Protein 1C52 (pdb70)

Secondary structure (DSSP, 8-state):
---HHHHTHHHHHHH-TTS--BTTTB---TTHHHHHHTSTTHHHHHHHHHHH-EEEEEEETTEEEEEEE---TTS-HHHHHHHHHHHHHTTSTGGGSTT-----HHHHHHHTTS---HHHHHHHHHTT---

Organism: Thermus thermophilus (NCBI:txid274)

Solvent-accessible surface area: 7236 Å² total; per-residue (Å²): 217,36,82,11,56,153,15,0,61,104,23,12,67,53,24,52,117,75,0,107,10,79,84,67,42,76,25,10,25,13,19,16,1,10,73,7,20,78,72,171,33,0,49,70,8,11,0,10,14,15,4,29,0,22,64,23,108,16,50,1,85,56,98,121,10,117,36,118,49,76,43,34,36,134,16,129,29,100,33,0,7,18,3,1,33,33,10,0,71,47,56,34,0,19,195,129,17,203,62,42,135,73,7,64,31,144,45,0,141,156,18,77,81,104,168,36,65,28,98,80,0,20,44,53,22,145,148,20,51,33,158

Radius of gyration: 13.34 Å; Cα contacts (8 Å, |Δi|>4): 214; chains: 1; bounding box: 35×29×31 Å

Sequence (131 aa):
QADGAKIYAQCAGCHQQNGQGIPGAFPPLAGHVAEILAKEGGREYLILVLLYGLQGQIEVKGMKYNGVMSSFAQLKDEEIAAVLNHIATAWGDAKKVKGFKPFTAEEVKKLRAKKLTPQQVLAERKKLGLK

Nearest PDB structures (foldseek):
  1qyz-assembly1_A  TM=9.914E-01  e=1.082E-21  Thermus thermophilus
  1foc-assembly1_A  TM=9.723E-01  e=9.301E-19  Thermus thermophilus HB8
  1foc-assembly1_B  TM=9.671E-01  e=4.741E-18  Thermus thermophilus HB8
  5obo-assembly1_A  TM=9.020E-01  e=4.878E-09  Ralstonia sp. 5_2_56FAA
  6qpv-assembly1_A  TM=9.179E-01  e=1.360E-08  Ralstonia pickettii

Structure (mmCIF, N/CA/C/O backbone):
data_1C52
#
_entry.id   1C52
#
_cell.length_a   47.100
_cell.length_b   47.100
_cell.length_c   68.820
_cell.angle_alpha   90.00
_cell.angle_beta   90.00
_cell.angle_gamma   90.00
#
_symmetry.space_group_name_H-M   'P 41'
#
loop_
_entity.id
_entity.type
_entity.pdbx_description
1 polymer CYTOCHROME-C552
2 non-polymer 'PROTOPORPHYRIN IX CONTAINING FE'
3 water water
#
loop_
_atom_site.group_PDB
_atom_site.id
_atom_site.type_symbol
_atom_site.label_atom_id
_atom_site.label_alt_id
_atom_site.label_comp_id
_atom_site.label_asym_id
_atom_site.label_entity_id
_atom_site.label_seq_id
_atom_site.pdbx_PDB_ins_code
_atom_site.Cartn_x
_atom_site.Cartn_y
_atom_site.Cartn_z
_atom_site.occupancy
_atom_site.B_iso_or_equiv
_atom_site.auth_seq_id
_atom_site.auth_comp_id
_atom_site.auth_asym_id
_atom_site.auth_atom_id
_atom_site.pdbx_PDB_model_num
ATOM 1 N N . GLN A 1 1 ? 39.059 29.151 30.410 0.00 0.00 1 GLN A N 1
ATOM 2 C CA . GLN A 1 1 ? 37.904 28.269 30.491 0.00 0.00 1 GLN A CA 1
ATOM 3 C C . GLN A 1 1 ? 36.674 29.054 30.021 0.00 0.00 1 GLN A C 1
ATOM 4 O O . GLN A 1 1 ? 36.718 29.675 28.961 0.00 0.00 1 GLN A O 1
ATOM 13 N N . ALA A 1 2 ? 35.591 29.023 30.796 0.00 0.00 2 ALA A N 1
ATOM 14 C CA . ALA A 1 2 ? 34.361 29.736 30.464 0.00 0.00 2 ALA A CA 1
ATOM 15 C C . ALA A 1 2 ? 33.685 29.303 29.161 0.00 0.00 2 ALA A C 1
ATOM 16 O O . ALA A 1 2 ? 34.078 29.700 28.066 0.00 0.00 2 ALA A O 1
ATOM 19 N N . ASP A 1 3 ? 32.663 28.470 29.303 1.00 19.64 3 ASP A N 1
ATOM 20 C CA . ASP A 1 3 ? 31.862 27.978 28.188 1.00 15.40 3 ASP A CA 1
ATOM 21 C C . ASP A 1 3 ? 30.451 28.517 28.501 1.00 16.55 3 ASP A C 1
ATOM 22 O O . ASP A 1 3 ? 29.755 28.025 29.407 1.00 14.95 3 ASP A O 1
ATOM 28 N N . GLY A 1 4 ? 30.045 29.541 27.760 1.00 12.63 4 GLY A N 1
ATOM 29 C CA . GLY A 1 4 ? 28.749 30.136 27.986 1.00 10.39 4 GLY A CA 1
ATOM 30 C C . GLY A 1 4 ? 27.592 29.159 27.869 1.00 12.78 4 GLY A C 1
ATOM 31 O O . GLY A 1 4 ? 26.585 29.278 28.574 1.00 10.79 4 GLY A O 1
ATOM 33 N N . ALA A 1 5 ? 27.708 28.185 26.973 1.00 12.73 5 ALA A N 1
ATOM 34 C CA . ALA A 1 5 ? 26.619 27.235 26.801 1.00 16.30 5 ALA A CA 1
ATOM 35 C C . ALA A 1 5 ? 26.461 26.351 28.032 1.00 15.02 5 ALA A C 1
ATOM 36 O O . ALA A 1 5 ? 25.344 25.967 28.401 1.00 17.27 5 ALA A O 1
ATOM 39 N N . LYS A 1 6 ? 27.582 26.037 28.670 1.00 15.62 6 LYS A N 1
ATOM 40 C CA . LYS A 1 6 ? 27.557 25.207 29.868 1.00 16.33 6 LYS A CA 1
ATOM 41 C C . LYS A 1 6 ? 26.997 26.030 31.032 1.00 16.04 6 LYS A C 1
ATOM 42 O O . LYS A 1 6 ? 26.176 25.535 31.816 1.00 14.89 6 LYS A O 1
ATOM 52 N N . ILE A 1 7 ? 27.428 27.283 31.145 1.00 12.01 7 ILE A N 1
ATOM 53 C CA . ILE A 1 7 ? 26.943 28.115 32.231 1.00 12.40 7 ILE A CA 1
ATOM 54 C C . ILE A 1 7 ? 25.429 28.328 32.083 1.00 12.99 7 ILE A C 1
ATOM 55 O O . ILE A 1 7 ? 24.684 28.394 33.082 1.00 11.06 7 ILE A O 1
ATOM 61 N N . TYR A 1 8 ? 24.972 28.387 30.831 1.00 11.34 8 TYR A N 1
ATOM 62 C CA . TYR A 1 8 ? 23.555 28.584 30.573 1.00 10.61 8 TYR A CA 1
ATOM 63 C C . TYR A 1 8 ? 22.688 27.459 31.145 1.00 9.13 8 TYR A C 1
ATOM 64 O O . TYR A 1 8 ? 21.478 27.636 31.296 1.00 10.07 8 TYR A O 1
ATOM 75 N N . ALA A 1 9 ? 23.275 26.309 31.462 1.00 10.49 9 ALA A N 1
ATOM 76 C CA . ALA A 1 9 ? 22.489 25.225 32.055 1.00 12.02 9 ALA A CA 1
ATOM 77 C C . ALA A 1 9 ? 21.823 25.705 33.346 1.00 10.63 9 ALA A C 1
ATOM 78 O O . ALA A 1 9 ? 20.747 25.239 33.706 1.00 14.43 9 ALA A O 1
ATOM 81 N N . GLN A 1 10 ? 22.455 26.647 34.030 1.00 9.91 10 GLN A N 1
ATOM 82 C CA . GLN A 1 10 ? 21.910 27.192 35.270 1.00 11.78 10 GLN A CA 1
ATOM 83 C C . GLN A 1 10 ? 20.694 28.105 35.045 1.00 12.34 10 GLN A C 1
ATOM 84 O O . GLN A 1 10 ? 19.979 28.434 35.994 1.00 14.30 10 GLN A O 1
ATOM 93 N N . CYS A 1 11 ? 20.478 28.519 33.803 1.00 8.73 11 CYS A N 1
ATOM 94 C CA . CYS A 1 11 ? 19.381 29.406 33.437 1.00 7.92 11 CYS A CA 1
ATOM 95 C C . CYS A 1 11 ? 18.282 28.679 32.698 1.00 7.80 11 CYS A C 1
ATOM 96 O O . CYS A 1 11 ? 17.144 29.153 32.671 1.00 8.07 11 CYS A O 1
ATOM 100 N N . ALA A 1 12 ? 18.618 27.543 32.090 1.00 8.33 12 ALA A N 1
ATOM 101 C CA . ALA A 1 12 ? 17.682 26.818 31.236 1.00 7.23 12 ALA A CA 1
ATOM 102 C C . ALA A 1 12 ? 16.370 26.302 31.826 1.00 9.42 12 ALA A C 1
ATOM 103 O O . ALA A 1 12 ? 15.363 26.222 31.114 1.00 9.44 12 ALA A O 1
ATOM 106 N N . GLY A 1 13 ? 16.363 25.941 33.108 1.00 9.37 13 GLY A N 1
ATOM 107 C CA . GLY A 1 13 ? 15.141 25.458 33.726 1.00 8.63 13 GLY A CA 1
ATOM 108 C C . GLY A 1 13 ? 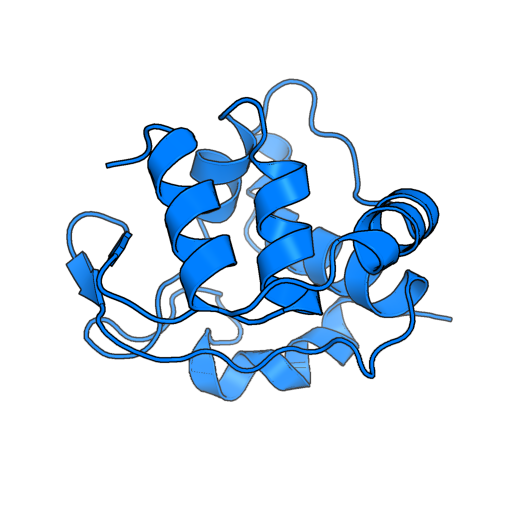14.071 26.529 33.682 1.00 7.46 13 GLY A C 1
ATOM 109 O O . GLY A 1 13 ? 12.876 26.210 33.675 1.00 10.11 13 GLY A O 1
ATOM 111 N N . CYS A 1 14 ? 14.485 27.790 33.677 1.00 7.22 14 CYS A N 1
ATOM 112 C CA . CYS A 1 14 ? 13.555 28.902 33.621 1.00 7.65 14 CYS A CA 1
ATOM 113 C C . CYS A 1 14 ? 13.391 29.483 32.201 1.00 7.29 14 CYS A C 1
ATOM 114 O O . CYS A 1 14 ? 12.291 29.494 31.649 1.00 8.28 14 CYS A O 1
ATOM 118 N N . HIS A 1 15 ? 14.487 29.950 31.613 1.00 6.68 15 HIS A N 1
ATOM 119 C CA . HIS A 1 15 ? 14.425 30.560 30.290 1.00 7.52 15 HIS A CA 1
ATOM 120 C C . HIS A 1 15 ? 14.412 29.584 29.101 1.00 10.43 15 HIS A C 1
ATOM 121 O O . HIS A 1 15 ? 14.133 30.009 27.960 1.00 8.85 15 HIS A O 1
ATOM 131 N N . GLN A 1 16 ? 14.689 28.307 29.384 1.00 8.44 16 GLN A N 1
ATOM 132 C CA . GLN A 1 16 ? 14.666 27.203 28.416 1.00 8.25 16 GLN A CA 1
ATOM 133 C C . GLN A 1 16 ? 15.845 27.138 27.471 1.00 9.98 16 GLN A C 1
ATOM 134 O O . GLN A 1 16 ? 16.447 28.159 27.145 1.00 10.74 16 GLN A O 1
ATOM 143 N N . GLN A 1 17 ? 16.174 25.929 27.014 1.00 11.81 17 GLN A N 1
ATOM 144 C CA . GLN A 1 17 ? 17.299 25.779 26.095 1.00 12.63 17 GLN A CA 1
ATOM 145 C C . GLN A 1 17 ? 17.074 26.538 24.773 1.00 11.84 17 GLN A C 1
ATOM 146 O O . GLN A 1 17 ? 18.032 27.041 24.164 1.00 12.50 17 GLN A O 1
ATOM 155 N N . ASN A 1 18 ? 15.816 26.645 24.340 1.00 10.88 18 ASN A N 1
ATOM 156 C CA . ASN A 1 18 ? 15.521 27.401 23.124 1.00 12.57 18 ASN A CA 1
ATOM 157 C C . ASN A 1 18 ? 15.328 28.900 23.396 1.00 11.64 18 ASN A C 1
ATOM 158 O O . ASN A 1 18 ? 14.954 29.647 22.496 1.00 12.85 18 ASN A O 1
ATOM 166 N N . GLY A 1 19 ? 15.566 29.329 24.635 1.00 10.92 19 GLY A N 1
ATOM 167 C CA . GLY A 1 19 ? 15.433 30.732 24.995 1.00 10.50 19 GLY A CA 1
ATOM 168 C C . GLY A 1 19 ? 14.037 31.321 24.911 1.00 11.31 19 GLY A C 1
ATOM 169 O O . GLY A 1 19 ? 13.888 32.551 24.963 1.00 11.55 19 GLY A O 1
ATOM 171 N N . GLN A 1 20 ? 13.013 30.476 24.807 1.00 9.98 20 GLN A N 1
ATOM 172 C CA . GLN A 1 20 ? 11.657 30.990 24.688 1.00 12.55 20 GLN A CA 1
ATOM 173 C C . GLN A 1 20 ? 10.916 31.201 26.012 1.00 11.09 20 GLN A C 1
ATOM 174 O O . GLN A 1 20 ? 9.807 31.732 26.039 1.00 11.96 20 GLN A O 1
ATOM 183 N N . GLY A 1 21 ? 11.560 30.820 27.115 1.00 9.34 21 GLY A N 1
ATOM 184 C CA . GLY A 1 21 ? 10.941 31.009 28.421 1.00 9.47 21 GLY A CA 1
ATOM 185 C C . GLY A 1 21 ? 9.611 30.284 28.544 1.00 9.19 21 GLY A C 1
ATOM 186 O O . GLY A 1 21 ? 9.338 29.295 27.828 1.00 9.62 21 GLY A O 1
ATOM 188 N N . ILE A 1 22 ? 8.800 30.751 29.494 1.00 10.00 22 ILE A N 1
ATOM 189 C CA . ILE A 1 22 ? 7.480 30.202 29.720 1.00 9.92 22 ILE A CA 1
ATOM 190 C C . ILE A 1 22 ? 6.578 31.401 29.998 1.00 12.20 22 ILE A C 1
ATOM 191 O O . ILE A 1 22 ? 6.687 32.044 31.052 1.00 10.31 22 ILE A O 1
ATOM 197 N N . PRO A 1 23 ? 5.710 31.764 29.030 1.00 10.58 23 PRO A N 1
ATOM 198 C CA . PRO A 1 23 ? 4.800 32.907 29.231 1.00 11.27 23 PRO A CA 1
ATOM 199 C C . PRO A 1 23 ? 4.069 32.790 30.565 1.00 12.11 23 PRO A C 1
ATOM 200 O O . PRO A 1 23 ? 3.610 31.704 30.937 1.00 12.85 23 PRO A O 1
ATOM 204 N N . GLY A 1 24 ? 3.993 33.907 31.288 1.00 13.89 24 GLY A N 1
ATOM 205 C CA . GLY A 1 24 ? 3.335 33.918 32.578 1.00 15.99 24 GLY A CA 1
ATOM 206 C C . GLY A 1 24 ? 4.283 33.522 33.698 1.00 17.56 24 GLY A C 1
ATOM 207 O O . GLY A 1 24 ? 3.918 33.613 34.875 1.00 19.05 24 GLY A O 1
ATOM 209 N N . ALA A 1 25 ? 5.501 33.116 33.351 1.00 11.22 25 ALA A N 1
ATOM 210 C CA . ALA A 1 25 ? 6.441 32.693 34.362 1.00 10.25 25 ALA A CA 1
ATOM 211 C C . ALA A 1 25 ? 7.843 33.247 34.177 1.00 11.24 25 ALA A C 1
ATOM 212 O O . ALA A 1 25 ? 8.317 34.045 34.999 1.00 11.76 25 ALA A O 1
ATOM 215 N N . PHE A 1 26 ? 8.507 32.850 33.091 1.00 10.00 26 PHE A N 1
ATOM 216 C CA . PHE A 1 26 ? 9.894 33.262 32.830 1.00 9.11 26 PHE A CA 1
ATOM 217 C C . PHE A 1 26 ? 9.949 33.860 31.449 1.00 10.07 26 PHE A C 1
ATOM 218 O O . PHE A 1 26 ? 9.561 33.214 30.469 1.00 9.61 26 PHE A O 1
ATOM 227 N N . PRO A 1 27 ? 10.439 35.100 31.341 1.00 8.67 27 PRO A N 1
ATOM 228 C CA . PRO A 1 27 ? 10.477 35.701 30.015 1.00 9.10 27 PRO A CA 1
ATOM 229 C C . PRO A 1 27 ? 11.440 35.084 29.011 1.00 9.40 27 PRO A C 1
ATOM 230 O O . PRO A 1 27 ? 12.452 34.477 29.370 1.00 8.39 27 PRO A O 1
ATOM 234 N N . PRO A 1 28 ? 11.102 35.219 27.716 1.00 9.57 28 PRO A N 1
ATOM 235 C CA . PRO A 1 28 ? 11.965 34.685 26.669 1.00 9.79 28 PRO A CA 1
ATOM 236 C C . PRO A 1 28 ? 13.208 35.562 26.564 1.00 9.93 28 PRO A C 1
ATOM 237 O O . PRO A 1 28 ? 13.169 36.779 26.864 1.00 10.87 28 PRO A O 1
ATOM 241 N N . LEU A 1 29 ? 14.303 34.949 26.145 1.00 8.60 29 LEU A N 1
ATOM 242 C CA . LEU A 1 29 ? 15.539 35.668 25.915 1.00 10.31 29 LEU A CA 1
ATOM 243 C C . LEU A 1 29 ? 15.765 35.705 24.393 1.00 9.31 29 LEU A C 1
ATOM 244 O O . LEU A 1 29 ? 16.227 36.710 23.868 1.00 12.01 29 LEU A O 1
ATOM 250 N N . ALA A 1 30 ? 15.400 34.633 23.695 1.00 10.18 30 ALA A N 1
ATOM 251 C CA . ALA A 1 30 ? 15.572 34.573 22.237 1.00 11.98 30 ALA A CA 1
ATOM 252 C C . ALA A 1 30 ? 14.726 35.686 21.618 1.00 13.00 30 ALA A C 1
ATOM 253 O O . ALA A 1 30 ? 13.548 35.825 21.936 1.00 13.25 30 ALA A O 1
ATOM 256 N N . GLY A 1 31 ? 15.346 36.492 20.764 1.00 11.28 31 GLY A N 1
ATOM 257 C CA . GLY A 1 31 ? 14.655 37.596 20.105 1.00 14.07 31 GLY A CA 1
ATOM 258 C C . GLY A 1 31 ? 14.654 38.860 20.956 1.00 17.47 31 GLY A C 1
ATOM 259 O O . GLY A 1 31 ? 14.980 39.970 20.515 1.00 19.39 31 GLY A O 1
ATOM 261 N N . HIS A 1 32 ? 14.343 38.668 22.224 1.00 16.11 32 HIS A N 1
ATOM 262 C CA . HIS A 1 32 ? 14.257 39.748 23.175 1.00 13.77 32 HIS A CA 1
ATOM 263 C C . HIS A 1 32 ? 15.603 40.411 23.508 1.00 13.74 32 HIS A C 1
ATOM 264 O O . HIS A 1 32 ? 15.674 41.641 23.659 1.00 13.32 32 HIS A O 1
ATOM 274 N N . VAL A 1 33 ? 16.667 39.618 23.630 1.00 12.02 33 VAL A N 1
ATOM 275 C CA . VAL A 1 33 ? 17.983 40.186 23.933 1.00 12.41 33 VAL A CA 1
ATOM 276 C C . VAL A 1 33 ? 18.398 41.244 22.886 1.00 13.79 33 VAL A C 1
ATOM 277 O O . VAL A 1 33 ? 18.947 42.292 23.241 1.00 12.16 33 VAL A O 1
ATOM 282 N N . ALA A 1 34 ? 18.098 40.999 21.607 1.00 14.39 34 ALA A N 1
ATOM 283 C CA . ALA A 1 34 ? 18.419 41.969 20.540 1.00 14.33 34 ALA A CA 1
ATOM 284 C C . ALA A 1 34 ? 17.681 43.284 20.769 1.00 10.73 34 ALA A C 1
ATOM 285 O O . ALA A 1 34 ? 18.235 44.363 20.561 1.00 13.59 34 ALA A O 1
ATOM 288 N N . GLU A 1 35 ? 16.445 43.191 21.236 1.00 11.72 35 GLU A N 1
ATOM 289 C CA . GLU A 1 35 ? 15.655 44.377 21.485 1.00 14.77 35 GLU A CA 1
ATOM 290 C C . GLU A 1 35 ? 16.292 45.208 22.591 1.00 16.67 35 GLU A C 1
ATOM 291 O O . GLU A 1 35 ? 16.336 46.435 22.513 1.00 14.98 35 GLU A O 1
ATOM 298 N N . ILE A 1 36 ? 16.790 44.536 23.624 1.00 12.81 36 ILE A N 1
ATOM 299 C CA . ILE A 1 36 ? 17.412 45.257 24.730 1.00 12.39 36 ILE A CA 1
ATOM 300 C C . ILE A 1 36 ? 18.734 45.869 24.309 1.00 10.39 36 ILE A C 1
ATOM 301 O O . ILE A 1 36 ? 19.029 47.026 24.623 1.00 13.30 36 ILE A O 1
ATOM 307 N N . LEU A 1 37 ? 19.522 45.109 23.565 1.00 11.19 37 LEU A N 1
ATOM 308 C CA . LEU A 1 37 ? 20.826 45.582 23.120 1.00 16.22 37 LEU A CA 1
ATOM 309 C C . LEU A 1 37 ? 20.770 46.791 22.183 1.00 18.65 37 LEU A C 1
ATOM 310 O O . LEU A 1 37 ? 21.729 47.573 22.097 1.00 19.23 37 LEU A O 1
ATOM 316 N N . ALA A 1 38 ? 19.648 46.921 21.487 1.00 18.45 38 ALA A N 1
ATOM 317 C CA . ALA A 1 38 ? 19.428 48.038 20.569 1.00 21.23 38 ALA A CA 1
ATOM 318 C C . ALA A 1 38 ? 19.243 49.357 21.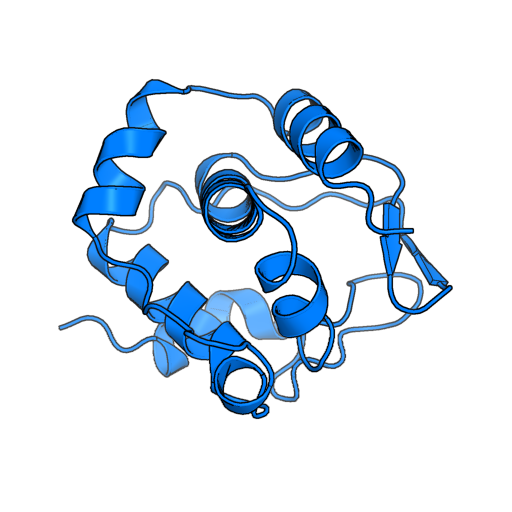333 1.00 23.99 38 ALA A C 1
ATOM 319 O O . ALA A 1 38 ? 19.287 50.434 20.728 1.00 25.97 38 ALA A O 1
ATOM 322 N N . LYS A 1 39 ? 19.008 49.285 22.645 1.00 19.58 39 LYS A N 1
ATOM 323 C CA . LYS A 1 39 ? 18.830 50.507 23.438 1.00 16.69 39 LYS A CA 1
ATOM 324 C C . LYS A 1 39 ? 20.161 50.926 24.022 1.00 17.86 39 LYS A C 1
ATOM 325 O O . LYS A 1 39 ? 20.997 50.093 24.381 1.00 14.88 39 LYS A O 1
ATOM 335 N N . GLU A 1 40 ? 20.363 52.233 24.123 1.00 19.80 40 GLU A N 1
ATOM 336 C CA . GLU A 1 40 ? 21.583 52.734 24.722 1.00 23.30 40 GLU A CA 1
ATOM 337 C C . GLU A 1 40 ? 21.430 52.336 26.198 1.00 21.27 40 GLU A C 1
ATOM 338 O O . GLU A 1 40 ? 20.354 52.554 26.794 1.00 20.36 40 GLU A O 1
ATOM 345 N N . GLY A 1 41 ? 22.487 51.745 26.763 1.00 18.21 41 GLY A N 1
ATOM 346 C CA . GLY A 1 41 ? 22.440 51.303 28.143 1.00 15.34 41 GLY A CA 1
ATOM 347 C C . GLY A 1 41 ? 21.982 49.849 28.220 1.00 15.45 41 GLY A C 1
ATOM 348 O O . GLY A 1 41 ? 22.058 49.235 29.285 1.00 13.62 41 GLY A O 1
ATOM 350 N N . GLY A 1 42 ? 21.531 49.285 27.091 1.00 14.24 42 GLY A N 1
ATOM 351 C CA . GLY A 1 42 ? 21.074 47.901 27.072 1.00 10.97 42 GLY A CA 1
ATOM 352 C C . GLY A 1 42 ? 22.101 46.865 27.532 1.00 11.41 42 GLY A C 1
ATOM 353 O O . GLY A 1 42 ? 21.777 45.972 28.338 1.00 10.74 42 GLY A O 1
ATOM 355 N N . ARG A 1 43 ? 23.335 46.939 27.042 1.00 10.98 43 ARG A N 1
ATOM 356 C CA . ARG A 1 43 ? 24.352 45.956 27.461 1.00 13.13 43 ARG A CA 1
ATOM 357 C C . ARG A 1 43 ? 24.687 46.088 28.959 1.00 11.20 43 ARG A C 1
ATOM 358 O O . ARG A 1 43 ? 24.864 45.085 29.642 1.00 11.91 43 ARG A O 1
ATOM 372 N N . GLU A 1 44 ? 24.722 47.311 29.484 1.00 11.87 44 GLU A N 1
ATOM 373 C CA . GLU A 1 44 ? 25.003 47.482 30.902 1.00 13.29 44 GLU A CA 1
ATOM 374 C C . GLU A 1 44 ? 23.857 46.861 31.698 1.00 9.86 44 GLU A C 1
ATOM 375 O O . GLU A 1 44 ? 24.084 46.154 32.682 1.00 10.52 44 GLU A O 1
ATOM 382 N N . TYR A 1 45 ? 22.633 47.119 31.256 1.00 9.12 45 TYR A N 1
ATOM 383 C CA . TYR A 1 45 ? 21.466 46.590 31.932 1.00 8.12 45 TYR A CA 1
ATOM 384 C C . TYR A 1 45 ? 21.528 45.079 32.074 1.00 9.58 45 TYR A C 1
ATOM 385 O O . TYR A 1 45 ? 21.268 44.533 33.147 1.00 9.04 45 TYR A O 1
ATOM 396 N N . LEU A 1 46 ? 21.857 44.386 30.987 1.00 8.58 46 LEU A N 1
ATOM 397 C CA . LEU A 1 46 ? 21.938 42.926 31.023 1.00 8.63 46 LEU A CA 1
ATOM 398 C C . LEU A 1 46 ? 22.970 42.451 32.043 1.00 7.25 46 LEU A C 1
ATOM 399 O O . LEU A 1 46 ? 22.764 41.433 32.708 1.00 8.34 46 LEU A O 1
ATOM 405 N N . ILE A 1 47 ? 24.093 43.170 32.132 1.00 8.06 47 ILE A N 1
ATOM 406 C CA . ILE A 1 47 ? 25.121 42.833 33.110 1.00 9.44 47 ILE A CA 1
ATOM 407 C C . ILE A 1 47 ? 24.558 43.062 34.525 1.00 10.11 47 ILE A C 1
ATOM 408 O O . ILE A 1 47 ? 24.755 42.228 35.410 1.00 9.09 47 ILE A O 1
ATOM 414 N N . LEU A 1 48 ? 23.847 44.172 34.724 1.00 8.66 48 LEU A N 1
ATOM 415 C CA . LEU A 1 48 ? 23.252 44.458 36.038 1.00 9.57 48 LEU A CA 1
ATOM 416 C C . LEU A 1 48 ? 22.278 43.357 36.463 1.00 9.26 48 LEU A C 1
ATOM 417 O O . LEU A 1 48 ? 22.233 42.992 37.624 1.00 9.01 48 LEU A O 1
ATOM 423 N N . VAL A 1 49 ? 21.471 42.841 35.533 1.00 9.13 49 VAL A N 1
ATOM 424 C CA . VAL A 1 49 ? 20.548 41.760 35.872 1.00 7.84 49 VAL A CA 1
ATOM 425 C C . VAL A 1 49 ? 21.322 40.561 36.412 1.00 9.14 49 VAL A C 1
ATOM 426 O O . VAL A 1 49 ? 20.945 39.958 37.425 1.00 8.17 49 VAL A O 1
ATOM 431 N N . LEU A 1 50 ? 22.416 40.214 35.739 1.00 7.56 50 LEU A N 1
ATOM 432 C CA . LEU A 1 50 ? 23.217 39.081 36.166 1.00 8.39 50 LEU A CA 1
ATOM 433 C C . LEU A 1 50 ? 23.930 39.305 37.504 1.00 9.06 50 LEU A C 1
ATOM 434 O O . LEU A 1 50 ? 24.052 38.394 38.311 1.00 9.97 50 LEU A O 1
ATOM 440 N N . LEU A 1 51 ? 24.382 40.520 37.748 1.00 8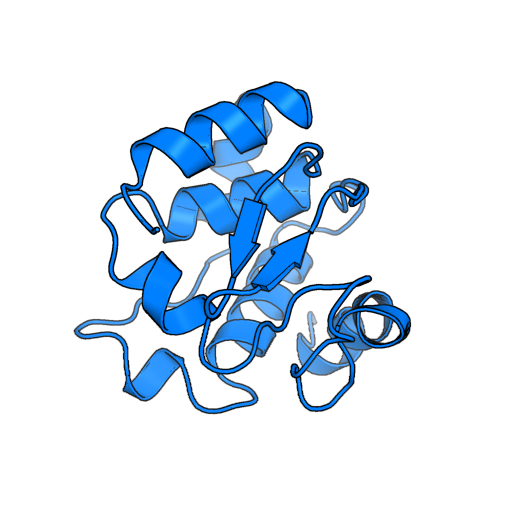.58 51 LEU A N 1
ATOM 441 C CA . LEU A 1 51 ? 25.080 40.809 39.004 1.00 7.39 51 LEU A CA 1
ATOM 442 C C . LEU A 1 51 ? 24.167 41.039 40.191 1.00 7.57 51 LEU A C 1
ATOM 443 O O . LEU A 1 51 ? 24.513 40.691 41.321 1.00 9.81 51 LEU A O 1
ATOM 449 N N . TYR A 1 52 ? 23.005 41.614 39.938 1.00 8.18 52 TYR A N 1
ATOM 450 C CA . TYR A 1 52 ? 22.132 42.034 41.018 1.00 7.69 52 TYR A CA 1
ATOM 451 C C . TYR A 1 52 ? 20.723 41.492 41.047 1.00 7.90 52 TYR A C 1
ATOM 452 O O . TYR A 1 52 ? 19.993 41.742 42.009 1.00 9.45 52 TYR A O 1
ATOM 463 N N . GLY A 1 53 ? 20.328 40.754 40.012 1.00 7.93 53 GLY A N 1
ATOM 464 C CA . GLY A 1 53 ? 18.981 40.212 39.979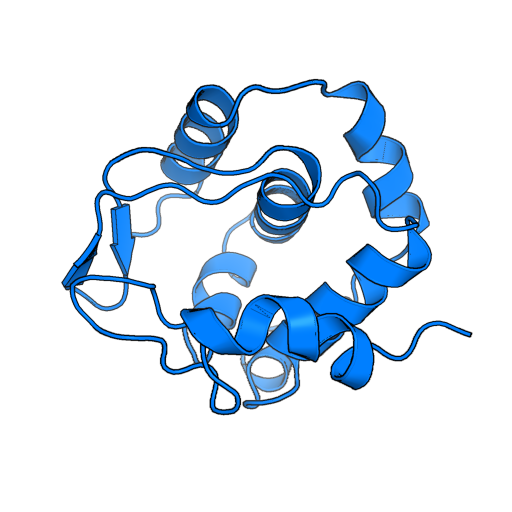 1.00 7.41 53 GLY A CA 1
ATOM 465 C C . GLY A 1 53 ? 17.965 41.218 39.458 1.00 9.38 53 GLY A C 1
ATOM 466 O O . GLY A 1 53 ? 18.319 42.354 39.079 1.00 9.53 53 GLY A O 1
ATOM 468 N N . LEU A 1 54 ? 16.696 40.835 39.458 1.00 9.11 54 LEU A N 1
ATOM 469 C CA . LEU A 1 54 ? 15.643 41.707 38.957 1.00 9.41 54 LEU A CA 1
ATOM 470 C C . LEU A 1 54 ? 14.336 41.296 39.598 1.00 8.91 54 LEU A C 1
ATOM 471 O O . LEU A 1 54 ? 14.108 40.114 39.822 1.00 11.22 54 LEU A O 1
ATOM 477 N N . GLN A 1 55 ? 13.483 42.268 39.905 1.00 9.53 55 GLN A N 1
ATOM 478 C CA . GLN A 1 55 ? 12.158 41.987 40.463 1.00 11.85 55 GLN A CA 1
ATOM 479 C C . GLN A 1 55 ? 11.237 43.105 40.035 1.00 11.66 55 GLN A C 1
ATOM 480 O O . GLN A 1 55 ? 11.684 44.225 39.832 1.00 15.24 55 GLN A O 1
ATOM 489 N N . GLY A 1 56 ? 9.960 42.802 39.882 1.00 12.65 56 GLY A N 1
ATOM 490 C CA . GLY A 1 56 ? 9.027 43.837 39.490 1.00 12.12 56 GLY A CA 1
ATOM 491 C C . GLY A 1 56 ? 8.301 43.490 38.213 1.00 14.02 56 GLY A C 1
ATOM 492 O O . GLY A 1 56 ? 8.673 42.558 37.506 1.00 13.55 56 GLY A O 1
ATOM 494 N N . GLN A 1 57 ? 7.255 44.243 37.912 1.00 13.40 57 GLN A N 1
ATOM 495 C CA . GLN A 1 57 ? 6.481 43.976 36.719 1.00 14.92 57 GLN A CA 1
ATOM 496 C C . GLN A 1 57 ? 7.191 44.483 35.457 1.00 15.77 57 GLN A C 1
ATOM 497 O O . GLN A 1 57 ? 7.678 45.631 35.384 1.00 14.60 57 GLN A O 1
ATOM 506 N N . ILE A 1 58 ? 7.269 43.603 34.466 1.00 14.23 58 ILE A N 1
ATOM 507 C CA . ILE A 1 58 ? 7.867 43.939 33.189 1.00 13.49 58 ILE A CA 1
ATOM 508 C C . ILE A 1 58 ? 6.978 43.336 32.109 1.00 14.55 58 ILE A C 1
ATOM 509 O O . ILE A 1 58 ? 6.145 42.464 32.376 1.00 14.31 58 ILE A O 1
ATOM 515 N N . GLU A 1 59 ? 7.140 43.846 30.898 1.00 14.61 59 GLU A N 1
ATOM 516 C CA . GLU A 1 59 ? 6.434 43.299 29.759 1.00 15.66 59 GLU A CA 1
ATOM 517 C C . GLU A 1 59 ? 7.517 42.859 28.763 1.00 15.22 59 GLU A C 1
ATOM 518 O O . GLU A 1 59 ? 8.539 43.526 28.586 1.00 17.22 59 GLU A O 1
ATOM 525 N N . VAL A 1 60 ? 7.325 41.705 28.155 1.00 13.67 60 VAL A N 1
ATOM 526 C CA . VAL A 1 60 ? 8.273 41.188 27.196 1.00 14.12 60 VAL A CA 1
ATOM 527 C C . VAL A 1 60 ? 7.430 40.546 26.098 1.00 17.48 60 VAL A C 1
ATOM 528 O O . VAL A 1 60 ? 6.590 39.693 26.379 1.00 15.35 60 VAL A O 1
ATOM 533 N N . LYS A 1 61 ? 7.655 40.968 24.857 1.00 19.34 61 LYS A N 1
ATOM 534 C CA . LYS A 1 61 ? 6.896 40.447 23.713 1.00 22.39 61 LYS A CA 1
ATOM 535 C C . LYS A 1 61 ? 5.407 40.523 24.001 1.00 25.33 61 LYS A C 1
ATOM 536 O O . LYS A 1 61 ? 4.651 39.557 23.795 1.00 24.39 61 LYS A O 1
ATOM 546 N N . GLY A 1 62 ? 5.021 41.689 24.525 1.00 25.50 62 GLY A N 1
ATOM 547 C CA . GLY A 1 62 ? 3.636 41.972 24.833 1.00 25.12 62 GLY A CA 1
ATOM 548 C C . GLY A 1 62 ? 3.012 41.091 25.887 1.00 24.70 62 GLY A C 1
ATOM 549 O O . GLY A 1 62 ? 1.781 40.985 25.971 1.00 25.81 62 GLY A O 1
ATOM 551 N N . MET A 1 63 ? 3.843 40.447 26.697 1.00 20.48 63 MET A N 1
ATOM 552 C CA . MET A 1 63 ? 3.314 39.596 27.745 1.00 17.54 63 MET A CA 1
ATOM 553 C C . MET A 1 63 ? 3.867 40.103 29.051 1.00 16.60 63 MET A C 1
ATOM 554 O O . MET A 1 63 ? 4.991 40.600 29.105 1.00 15.44 63 MET A O 1
ATOM 560 N N . LYS A 1 64 ? 3.044 40.045 30.084 1.00 17.82 64 LYS A N 1
ATOM 561 C CA . LYS A 1 64 ? 3.447 40.540 31.396 1.00 21.05 64 LYS A CA 1
ATOM 562 C C . LYS A 1 64 ? 4.055 39.470 32.306 1.00 17.44 64 LYS A C 1
ATOM 563 O O . LYS A 1 64 ? 3.626 38.307 32.304 1.00 15.18 64 LYS A O 1
ATOM 573 N N . TYR A 1 65 ? 5.068 39.888 33.069 1.00 16.55 65 TYR A N 1
ATOM 574 C CA . TYR A 1 65 ? 5.766 39.043 34.032 1.00 13.40 65 TYR A CA 1
ATOM 575 C C . TYR A 1 65 ? 5.922 39.874 35.294 1.00 13.53 65 TYR A C 1
ATOM 576 O O . TYR A 1 65 ? 6.199 41.066 35.241 1.00 16.23 65 TYR A O 1
ATOM 587 N N . ASN A 1 66 ? 5.714 39.252 36.434 1.00 16.47 66 ASN A N 1
ATOM 588 C CA . ASN A 1 66 ? 5.896 39.954 37.691 1.00 17.22 66 ASN A CA 1
ATOM 589 C C . ASN A 1 66 ? 6.540 38.926 38.592 1.00 14.04 66 ASN A C 1
ATOM 590 O O . ASN A 1 66 ? 5.908 38.388 39.490 1.00 17.86 66 ASN A O 1
ATOM 598 N N . GLY A 1 67 ? 7.794 38.631 38.313 1.00 12.51 67 GLY A N 1
ATOM 599 C CA . GLY A 1 67 ? 8.493 37.634 39.075 1.00 11.37 67 GLY A CA 1
ATOM 600 C C . GLY A 1 67 ? 9.794 38.131 39.665 1.00 11.07 67 GLY A C 1
ATOM 601 O O . GLY A 1 67 ? 10.026 39.338 39.833 1.00 13.94 67 GLY A O 1
ATOM 603 N N . VAL A 1 68 ? 10.635 37.178 40.015 1.00 10.97 68 VAL A N 1
ATOM 604 C CA . VAL A 1 68 ? 11.914 37.509 40.611 1.00 13.79 68 VAL A CA 1
ATOM 605 C C . VAL A 1 68 ? 13.025 36.678 40.020 1.00 11.28 68 VAL A C 1
ATOM 606 O O . VAL A 1 68 ? 12.865 35.481 39.760 1.00 13.38 68 VAL A O 1
ATOM 611 N N . MET A 1 69 ? 14.150 37.321 39.786 1.00 9.22 69 MET A N 1
ATOM 612 C CA . MET A 1 69 ? 15.309 36.609 39.333 1.00 10.63 69 MET A CA 1
ATOM 613 C C . MET A 1 69 ? 16.435 36.904 40.308 1.00 11.13 69 MET A C 1
ATOM 614 O O . MET A 1 69 ? 16.692 38.066 40.630 1.00 10.51 69 MET A O 1
ATOM 620 N N . SER A 1 70 ? 17.118 35.859 40.755 1.00 10.55 70 SER A N 1
ATOM 621 C CA . SER A 1 70 ? 18.220 36.041 41.672 1.00 11.84 70 SER A CA 1
ATOM 622 C C . SER A 1 70 ? 19.450 36.576 40.941 1.00 11.14 70 SER A C 1
ATOM 623 O O . SER A 1 70 ? 19.554 36.546 39.721 1.00 11.97 70 SER A O 1
ATOM 628 N N . SER A 1 71 ? 20.386 37.086 41.717 1.00 12.06 71 SER A N 1
ATOM 629 C CA . SER A 1 71 ? 21.623 37.573 41.179 1.00 12.93 71 SER A CA 1
ATOM 630 C C . SER A 1 71 ? 22.485 36.334 40.932 1.00 13.70 71 SER A C 1
ATOM 631 O O . SER A 1 71 ? 22.248 35.263 41.534 1.00 14.36 71 SER A O 1
ATOM 636 N N . PHE A 1 72 ? 23.442 36.458 40.016 1.00 11.60 72 PHE A N 1
ATOM 637 C CA . PHE A 1 72 ? 24.391 35.382 39.726 1.00 10.82 72 PHE A CA 1
ATOM 638 C C . PHE A 1 72 ? 25.789 35.951 39.918 1.00 9.81 72 PHE A C 1
ATOM 639 O O . PHE A 1 72 ? 26.734 35.575 39.233 1.00 11.21 72 PHE A O 1
ATOM 648 N N . ALA A 1 73 ? 25.920 36.852 40.885 1.00 10.84 73 ALA A N 1
ATOM 649 C CA . ALA A 1 73 ? 27.204 37.496 41.148 1.00 11.72 73 ALA A CA 1
ATOM 650 C C . ALA A 1 73 ? 28.288 36.530 41.614 1.00 10.12 73 ALA A C 1
ATOM 651 O O . ALA A 1 73 ? 29.452 36.866 41.564 1.00 11.93 73 ALA A O 1
ATOM 654 N N . GLN A 1 74 ? 27.895 35.335 42.042 1.00 11.65 74 GLN A N 1
ATOM 655 C CA . GLN A 1 74 ? 28.853 34.327 42.478 1.00 14.41 74 GLN A CA 1
ATOM 656 C C . GLN A 1 74 ? 29.659 33.816 41.274 1.00 16.12 74 GLN A C 1
ATOM 657 O O . GLN A 1 74 ? 30.736 33.236 41.443 1.00 17.74 74 GLN A O 1
ATOM 666 N N . LEU A 1 75 ? 29.143 34.020 40.059 1.00 12.34 75 LEU A N 1
ATOM 667 C CA . LEU A 1 75 ? 29.885 33.579 38.874 1.00 12.64 75 LEU A CA 1
ATOM 668 C C . LEU A 1 75 ? 31.076 34.516 38.662 1.00 10.58 75 LEU A C 1
ATOM 669 O O . LEU A 1 75 ? 31.053 35.680 39.067 1.00 13.64 75 LEU A O 1
ATOM 675 N N . LYS A 1 76 ? 32.111 34.005 38.013 1.00 11.84 76 LYS A N 1
ATOM 676 C CA . LYS A 1 76 ? 33.267 34.826 37.704 1.00 12.84 76 LYS A CA 1
ATOM 677 C C . LYS A 1 76 ? 32.898 35.827 36.607 1.00 13.33 76 LYS A C 1
ATOM 678 O O . LYS A 1 76 ? 31.965 35.610 35.825 1.00 13.03 76 LYS A O 1
ATOM 688 N N . ASP A 1 77 ? 33.648 36.910 36.525 1.00 12.72 77 ASP A N 1
ATOM 689 C CA . ASP A 1 77 ? 33.418 37.900 35.478 1.00 15.01 77 ASP A CA 1
ATOM 690 C C . ASP A 1 77 ? 33.419 37.249 34.083 1.00 13.39 77 ASP A C 1
ATOM 691 O O . ASP A 1 77 ? 32.564 37.565 33.249 1.00 13.27 77 ASP A O 1
ATOM 697 N N . GLU A 1 78 ? 34.373 36.348 33.842 1.00 12.88 78 GLU A N 1
ATOM 698 C CA . GLU A 1 78 ? 34.478 35.646 32.561 1.00 13.10 78 GLU A CA 1
ATOM 699 C C . GLU A 1 78 ? 33.253 34.794 32.290 1.00 14.08 78 GLU A C 1
ATOM 700 O O . GLU A 1 78 ? 32.836 34.653 31.140 1.00 15.26 78 GLU A O 1
ATOM 707 N N . GLU A 1 79 ? 32.694 34.201 33.344 1.00 12.52 79 GLU A N 1
ATOM 708 C CA . GLU A 1 79 ? 31.507 33.356 33.230 1.00 12.45 79 GLU A CA 1
ATOM 709 C C . GLU A 1 79 ? 30.256 34.182 32.904 1.00 11.02 79 GLU A C 1
ATOM 710 O O . GLU A 1 79 ? 29.408 33.761 32.119 1.00 10.07 79 GLU A O 1
ATOM 717 N N . ILE A 1 80 ? 30.130 35.353 33.521 1.00 10.91 80 ILE A N 1
ATOM 718 C CA . ILE A 1 80 ? 28.985 36.210 33.229 1.00 9.69 80 ILE A CA 1
ATOM 719 C C . ILE A 1 80 ? 29.101 36.717 31.799 1.00 9.24 80 ILE A C 1
ATOM 720 O O . ILE A 1 80 ? 28.127 36.713 31.063 1.00 9.33 80 ILE A O 1
ATOM 726 N N . ALA A 1 81 ? 30.284 37.166 31.394 1.00 10.19 81 ALA A N 1
ATOM 727 C CA . ALA A 1 81 ? 30.452 37.621 30.006 1.00 9.36 81 ALA A CA 1
ATOM 728 C C . ALA A 1 81 ? 30.147 36.449 29.060 1.00 9.33 81 ALA A C 1
ATOM 729 O O . ALA A 1 81 ? 29.467 36.618 28.057 1.00 9.30 81 ALA A O 1
ATOM 732 N N . ALA A 1 82 ? 30.599 35.251 29.408 1.00 8.99 82 ALA A N 1
ATOM 733 C CA . ALA A 1 82 ? 30.338 34.109 28.551 1.00 8.70 82 ALA A CA 1
ATOM 734 C C . ALA A 1 82 ? 28.862 33.779 28.424 1.00 8.96 82 ALA A C 1
ATOM 735 O O . ALA A 1 82 ? 28.381 33.524 27.318 1.00 10.83 82 ALA A O 1
ATOM 738 N N . VAL A 1 83 ? 28.133 33.734 29.537 1.00 7.56 83 VAL A N 1
ATOM 739 C CA . VAL A 1 83 ? 26.725 33.386 29.435 1.00 7.80 83 VAL A CA 1
ATOM 740 C C . VAL A 1 83 ? 25.908 34.491 28.748 1.00 6.69 83 VAL A C 1
ATOM 741 O O . VAL A 1 83 ? 24.925 34.210 28.060 1.00 8.43 83 VAL A O 1
ATOM 746 N N . LEU A 1 84 ? 26.294 35.740 28.933 1.00 7.46 84 LEU A N 1
ATOM 747 C CA . LEU A 1 84 ? 25.600 36.826 28.260 1.00 8.52 84 LEU A CA 1
ATOM 748 C C . LEU A 1 84 ? 25.880 36.735 26.752 1.00 9.11 84 LEU A C 1
ATOM 749 O O . LEU A 1 84 ? 24.997 36.970 25.933 1.00 8.89 84 LEU A O 1
ATOM 755 N N . ASN A 1 85 ? 27.106 36.385 26.384 1.00 9.45 85 ASN A N 1
ATOM 756 C CA . ASN A 1 85 ? 27.404 36.225 24.962 1.00 10.36 85 ASN A CA 1
ATOM 757 C C . ASN A 1 85 ? 26.606 35.030 24.436 1.00 10.28 85 ASN A C 1
ATOM 758 O O . ASN A 1 85 ? 26.172 35.037 23.280 1.00 11.02 85 ASN A O 1
ATOM 766 N N . HIS A 1 86 ? 26.403 34.013 25.281 1.00 8.18 86 HIS A N 1
ATOM 767 C CA . HIS A 1 86 ? 25.603 32.867 24.869 1.00 8.25 86 HIS A CA 1
ATOM 768 C C . HIS A 1 86 ? 24.154 33.270 24.569 1.00 9.55 86 HIS A C 1
ATOM 769 O O . HIS A 1 86 ? 23.600 32.920 23.512 1.00 9.58 86 HIS A O 1
ATOM 779 N N . ILE A 1 87 ? 23.500 33.985 25.488 1.00 9.66 87 ILE A N 1
ATOM 780 C CA . ILE A 1 87 ? 22.113 34.361 25.215 1.00 8.47 87 ILE A CA 1
ATOM 781 C C . ILE A 1 87 ? 22.015 35.368 24.066 1.00 8.01 87 ILE A C 1
ATOM 782 O O . ILE A 1 87 ? 20.967 35.482 23.435 1.00 9.92 87 ILE A O 1
ATOM 788 N N . ALA A 1 88 ? 23.105 36.080 23.784 1.00 9.12 88 ALA A N 1
ATOM 789 C CA . ALA A 1 88 ? 23.119 37.030 22.673 1.00 9.36 88 ALA A CA 1
ATOM 790 C C . ALA A 1 88 ? 23.346 36.342 21.315 1.00 11.24 88 ALA A C 1
ATOM 791 O O . ALA A 1 88 ? 23.051 36.949 20.267 1.00 11.34 88 ALA A O 1
ATOM 794 N N . THR A 1 89 ? 23.819 35.091 21.318 1.00 9.12 89 THR A N 1
ATOM 795 C CA . THR A 1 89 ? 24.118 34.415 20.050 1.00 9.72 89 THR A CA 1
ATOM 796 C C . THR A 1 89 ? 23.431 33.085 19.771 1.00 13.88 89 THR A C 1
ATOM 797 O O . THR A 1 89 ? 23.219 32.723 18.595 1.00 12.12 89 THR A O 1
ATOM 803 N N . ALA A 1 90 ? 23.080 32.363 20.839 1.00 11.06 90 ALA A N 1
ATOM 804 C CA . ALA A 1 90 ? 22.462 31.039 20.728 1.00 12.45 90 ALA A CA 1
ATOM 805 C C . ALA A 1 90 ? 21.229 30.965 19.819 1.00 13.10 90 ALA A C 1
ATOM 806 O O . ALA A 1 90 ? 20.996 29.928 19.176 1.00 12.26 90 ALA A O 1
ATOM 809 N N . TRP A 1 91 ? 20.433 32.033 19.790 1.00 11.11 91 TRP A N 1
ATOM 810 C CA . TRP A 1 91 ? 19.224 32.071 18.976 1.00 10.50 91 TRP A CA 1
ATOM 811 C C . TRP A 1 91 ? 19.273 33.156 17.900 1.00 12.49 91 TRP A C 1
ATOM 812 O O . TRP A 1 91 ? 18.239 33.583 17.381 1.00 13.15 91 TRP A O 1
ATOM 825 N N . GLY A 1 92 ? 20.493 33.592 17.580 1.00 11.50 92 GLY A N 1
ATOM 826 C CA . GLY A 1 92 ? 20.689 34.584 16.535 1.00 12.47 92 GLY A CA 1
ATOM 827 C C . GLY A 1 92 ? 20.470 36.046 16.824 1.00 12.59 92 GLY A C 1
ATOM 828 O O . GLY A 1 92 ? 20.379 36.853 15.897 1.00 13.97 92 GLY A O 1
ATOM 830 N N . ASP A 1 93 ? 20.429 36.437 18.093 1.00 12.75 93 ASP A N 1
ATOM 831 C CA . ASP A 1 93 ? 20.195 37.847 18.390 1.00 12.60 93 ASP A CA 1
ATOM 832 C C . ASP A 1 93 ? 21.309 38.798 17.942 1.00 11.70 93 ASP A C 1
ATOM 833 O O . ASP A 1 93 ? 21.022 39.894 17.465 1.00 13.56 93 ASP A O 1
ATOM 839 N N . ALA A 1 94 ? 22.558 38.374 18.070 1.00 12.88 94 ALA A N 1
ATOM 840 C CA . ALA A 1 94 ? 23.700 39.216 17.737 1.00 12.16 94 ALA A CA 1
ATOM 841 C C . ALA A 1 94 ? 23.675 39.739 16.311 1.00 12.66 94 ALA A C 1
ATOM 842 O O . ALA A 1 94 ? 23.959 40.905 16.070 1.00 12.97 94 ALA A O 1
ATOM 845 N N . LYS A 1 95 ? 23.308 38.874 15.375 1.00 15.43 95 LYS A N 1
ATOM 846 C CA . LYS A 1 95 ? 23.229 39.259 13.967 1.00 17.56 95 LYS A CA 1
ATOM 847 C C . LYS A 1 95 ? 22.191 40.363 13.791 1.00 17.84 95 LYS A C 1
ATOM 848 O O . LYS A 1 95 ? 22.272 41.159 12.857 1.00 19.33 95 LYS A O 1
ATOM 858 N N . LYS A 1 96 ? 21.219 40.411 14.695 1.00 16.71 96 LYS A N 1
ATOM 859 C CA . LYS A 1 96 ? 20.159 41.403 14.652 1.00 16.81 96 LYS A CA 1
ATOM 860 C C . LYS A 1 96 ? 20.491 42.718 15.378 1.00 17.84 96 LYS A C 1
ATOM 861 O O . LYS A 1 96 ? 19.660 43.621 15.439 1.00 22.21 96 LYS A O 1
ATOM 871 N N . VAL A 1 97 ? 21.684 42.821 15.937 1.00 15.26 97 VAL A N 1
ATOM 872 C CA . VAL A 1 97 ? 22.091 44.038 16.654 1.00 16.43 97 VAL A CA 1
ATOM 873 C C . VAL A 1 97 ? 23.144 4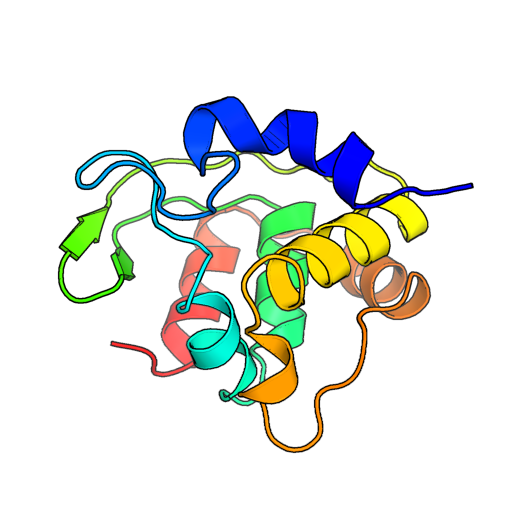4.762 15.802 1.00 17.98 97 VAL A C 1
ATOM 874 O O . VAL A 1 97 ? 24.265 44.246 15.617 1.00 18.38 97 VAL A O 1
ATOM 879 N N . LYS A 1 98 ? 22.804 45.944 15.283 1.00 16.08 98 LYS A N 1
ATOM 880 C CA . LYS A 1 98 ? 23.781 46.671 14.481 1.00 13.32 98 LYS A CA 1
ATOM 881 C C . LYS A 1 98 ? 24.982 46.992 15.353 1.00 14.20 98 LYS A C 1
ATOM 882 O O . LYS A 1 98 ? 24.838 47.634 16.395 1.00 14.46 98 LYS A O 1
ATOM 892 N N . GLY A 1 99 ? 26.156 46.543 14.931 1.00 13.63 99 GLY A N 1
ATOM 893 C CA . GLY A 1 99 ? 27.368 46.828 15.668 1.00 14.74 99 GLY A CA 1
ATOM 894 C C . GLY A 1 99 ? 27.499 46.078 16.980 1.00 14.67 99 GLY A C 1
ATOM 895 O O . GLY A 1 99 ? 28.133 46.590 17.908 1.00 14.90 99 GLY A O 1
ATOM 897 N N . PHE A 1 100 ? 26.914 44.881 17.054 1.00 12.92 100 PHE A N 1
ATOM 898 C CA . PHE A 1 100 ? 26.992 44.063 18.264 1.00 11.41 100 PHE A CA 1
ATOM 899 C C . PHE A 1 100 ? 28.426 43.942 18.806 1.00 12.04 100 PHE A C 1
ATOM 900 O O . PHE A 1 100 ? 29.365 43.600 18.064 1.00 11.49 100 PHE A O 1
ATOM 909 N N . LYS A 1 101 ? 28.594 44.213 20.101 1.00 11.21 101 LYS A N 1
ATOM 910 C CA . LYS A 1 101 ? 29.904 44.095 20.742 1.00 12.24 101 LYS A CA 1
ATOM 911 C C . LYS A 1 101 ? 29.794 43.040 21.823 1.00 9.73 101 LYS A C 1
ATOM 912 O O . LYS A 1 101 ? 28.952 43.137 22.724 1.00 11.68 101 LYS A O 1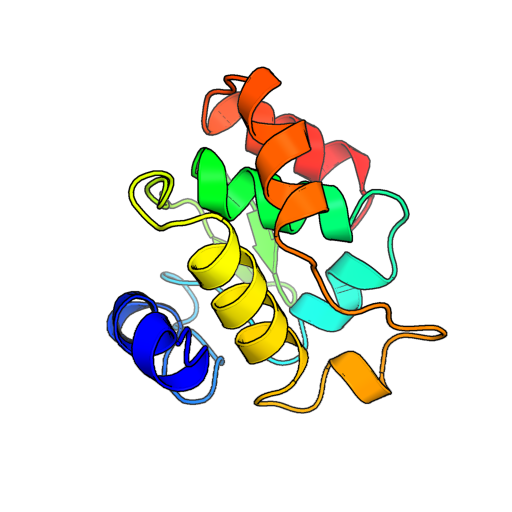
ATOM 922 N N . PRO A 1 102 ? 30.627 42.013 21.740 1.00 10.00 102 PRO A N 1
ATOM 923 C CA . PRO A 1 102 ? 30.561 40.969 22.761 1.00 11.76 102 PRO A CA 1
ATOM 924 C C . PRO A 1 102 ? 30.817 41.508 24.162 1.00 9.94 102 PRO A C 1
ATOM 925 O O . PRO A 1 102 ? 31.563 42.457 24.334 1.00 11.63 102 PRO A O 1
ATOM 929 N N . PHE A 1 103 ? 30.148 40.923 25.146 1.00 10.35 103 PHE A N 1
ATOM 930 C CA . PHE A 1 103 ? 30.342 41.294 26.548 1.00 10.00 103 PHE A CA 1
ATOM 931 C C . PHE A 1 103 ? 31.744 40.848 26.925 1.00 11.32 103 PHE A C 1
ATOM 932 O O . PHE A 1 103 ? 32.231 39.817 26.439 1.00 11.52 103 PHE A O 1
ATOM 941 N N . THR A 1 104 ? 32.398 41.614 27.790 1.00 12.11 104 THR A N 1
ATOM 942 C CA . THR A 1 104 ? 33.729 41.249 28.230 1.00 12.17 104 THR A CA 1
ATOM 943 C C . THR A 1 104 ? 33.760 41.135 29.748 1.00 11.11 104 THR A C 1
ATOM 944 O O . THR A 1 104 ? 32.922 41.708 30.444 1.00 11.41 104 THR A O 1
ATOM 950 N N . ALA A 1 105 ? 34.743 40.405 30.249 1.00 12.34 105 ALA A N 1
ATOM 951 C CA . ALA A 1 105 ? 34.920 40.236 31.681 1.00 13.26 105 ALA A CA 1
ATOM 952 C C . ALA A 1 105 ? 35.184 41.598 32.345 1.00 13.43 105 ALA A C 1
ATOM 953 O O . ALA A 1 105 ? 34.678 41.869 33.437 1.00 14.65 105 ALA A O 1
ATOM 956 N N . GLU A 1 106 ? 35.939 42.469 31.679 1.00 12.29 106 GLU A N 1
ATOM 957 C CA . GLU A 1 106 ? 36.248 43.778 32.264 1.00 15.19 106 GLU A CA 1
ATOM 958 C C . GLU A 1 106 ? 35.016 44.641 32.452 1.00 15.04 106 GLU A C 1
ATOM 959 O O . GLU A 1 106 ? 34.919 45.410 33.418 1.00 15.08 106 GLU A O 1
ATOM 966 N N . GLU A 1 107 ? 34.072 44.530 31.524 1.00 12.26 107 GLU A N 1
ATOM 967 C CA . GLU A 1 107 ? 32.841 45.306 31.618 1.00 13.61 107 GLU A CA 1
ATOM 968 C C . GLU A 1 107 ? 32.077 44.885 32.851 1.00 14.39 107 GLU A C 1
ATOM 969 O O . GLU A 1 107 ? 31.471 45.724 33.528 1.00 15.28 107 GLU A O 1
ATOM 976 N N . VAL A 1 108 ? 32.050 43.573 33.086 1.00 11.79 108 VAL A N 1
ATOM 977 C CA . VAL A 1 108 ? 31.336 43.009 34.231 1.00 10.83 108 VAL A CA 1
ATOM 978 C C . VAL A 1 108 ? 32.027 43.474 35.502 1.00 13.01 108 VAL A C 1
ATOM 979 O O . VAL A 1 108 ? 31.370 43.949 36.429 1.00 12.01 108 VAL A O 1
ATOM 984 N N . LYS A 1 109 ? 33.348 43.341 35.526 1.00 13.15 109 LYS A N 1
ATOM 985 C CA . LYS A 1 109 ? 34.149 43.742 36.685 1.00 15.51 109 LYS A CA 1
ATOM 986 C C . LYS A 1 109 ? 33.843 45.196 37.095 1.00 15.37 109 LYS A C 1
ATOM 987 O O . LYS A 1 109 ? 33.618 45.492 38.274 1.00 17.11 109 LYS A O 1
ATOM 997 N N . LYS A 1 110 ? 33.791 46.087 36.111 1.00 15.66 110 LYS A N 1
ATOM 998 C CA . LYS A 1 110 ? 33.514 47.494 36.370 1.00 16.14 110 LYS A CA 1
ATOM 999 C C . LYS A 1 110 ? 32.165 47.730 37.052 1.00 16.87 110 LYS A C 1
ATOM 1000 O O . LYS A 1 110 ? 32.044 48.584 37.934 1.00 19.82 110 LYS A O 1
ATOM 1010 N N . LEU A 1 111 ? 31.158 46.973 36.649 1.00 11.10 111 LEU A N 1
ATOM 1011 C CA . LEU A 1 111 ? 29.829 47.155 37.194 1.00 12.09 111 LEU A CA 1
ATOM 1012 C C . LEU A 1 111 ? 29.601 46.543 38.573 1.00 10.50 111 LEU A C 1
ATOM 1013 O O . LEU A 1 111 ? 28.536 46.742 39.164 1.00 12.11 111 LEU A O 1
ATOM 1019 N N . ARG A 1 112 ? 30.596 45.825 39.090 1.00 11.88 112 ARG A N 1
ATOM 1020 C CA . ARG A 1 112 ? 30.507 45.254 40.436 1.00 12.44 112 ARG A CA 1
ATOM 1021 C C . ARG A 1 112 ? 30.548 46.365 41.505 1.00 16.24 112 ARG A C 1
ATOM 1022 O O . ARG A 1 112 ? 30.171 46.147 42.662 1.00 16.05 112 ARG A O 1
ATOM 1036 N N . ALA A 1 113 ? 31.021 47.551 41.138 1.00 15.79 113 ALA A N 1
ATOM 1037 C CA . ALA A 1 113 ? 31.042 48.651 42.104 1.00 20.47 113 ALA A CA 1
ATOM 1038 C C . ALA A 1 113 ? 29.627 49.216 42.363 1.00 19.39 113 ALA A C 1
ATOM 1039 O O . ALA A 1 113 ? 29.397 49.865 43.371 1.00 26.71 113 ALA A O 1
ATOM 1042 N N . LYS A 1 114 ? 28.692 48.952 41.456 1.00 19.32 114 LYS A N 1
ATOM 1043 C CA . LYS A 1 114 ? 27.325 49.445 41.556 1.00 19.65 114 LYS A CA 1
ATOM 1044 C C . LYS A 1 114 ? 26.554 49.057 42.802 1.00 20.20 114 LYS A C 1
ATOM 1045 O O . LYS A 1 114 ? 25.860 49.896 43.375 1.00 23.18 114 LYS A O 1
ATOM 1055 N N . LYS A 1 115 ? 26.639 47.798 43.204 1.00 20.13 115 LYS A N 1
ATOM 1056 C CA . LYS A 1 115 ? 25.950 47.312 44.405 1.00 19.41 115 LYS A CA 1
ATOM 1057 C C . LYS A 1 115 ? 24.457 47.666 44.460 1.00 20.66 115 LYS A C 1
ATOM 1058 O O . LYS A 1 115 ? 23.972 48.273 45.422 1.00 21.98 115 LYS A O 1
ATOM 1068 N N . LEU A 1 116 ? 23.724 47.241 43.435 1.00 13.73 116 LEU A N 1
ATOM 1069 C CA . LEU A 1 116 ? 22.313 47.531 43.336 1.00 10.17 116 LEU A CA 1
ATOM 1070 C C . LEU A 1 116 ? 21.397 46.430 43.869 1.00 8.71 116 LEU A C 1
ATOM 1071 O O . LEU A 1 116 ? 21.783 45.267 43.990 1.00 9.96 116 LEU A O 1
ATOM 1077 N N . THR A 1 117 ? 20.163 46.821 44.159 1.00 9.99 117 THR A N 1
ATOM 1078 C CA . THR A 1 117 ? 19.130 45.886 44.580 1.00 10.06 117 THR A CA 1
ATOM 1079 C C . THR A 1 117 ? 18.364 45.541 43.287 1.00 9.98 117 THR A C 1
ATOM 1080 O O . THR A 1 117 ? 18.468 46.264 42.286 1.00 8.97 117 THR A O 1
ATOM 1086 N N . PRO A 1 118 ? 17.575 44.467 43.299 1.00 9.76 118 PRO A N 1
ATOM 1087 C CA . PRO A 1 118 ? 16.795 44.077 42.116 1.00 10.41 118 PRO A CA 1
ATOM 1088 C C . PRO A 1 118 ? 15.845 45.204 41.712 1.00 12.08 118 PRO A C 1
ATOM 1089 O O . PRO A 1 118 ? 15.499 45.328 40.534 1.00 11.19 118 PRO A O 1
ATOM 1093 N N . GLN A 1 119 ? 15.395 46.008 42.684 1.00 10.32 119 GLN A N 1
ATOM 1094 C CA . GLN A 1 119 ? 14.489 47.127 42.383 1.00 11.34 119 GLN A CA 1
ATOM 1095 C C . GLN A 1 119 ? 15.247 48.231 41.629 1.00 11.85 119 GLN A C 1
ATOM 1096 O O . GLN A 1 119 ? 14.680 48.877 40.728 1.00 11.09 119 GLN A O 1
ATOM 1105 N N . GLN A 1 120 ? 16.506 48.471 42.002 1.00 9.09 120 GLN A N 1
ATOM 1106 C CA . GLN A 1 120 ? 17.294 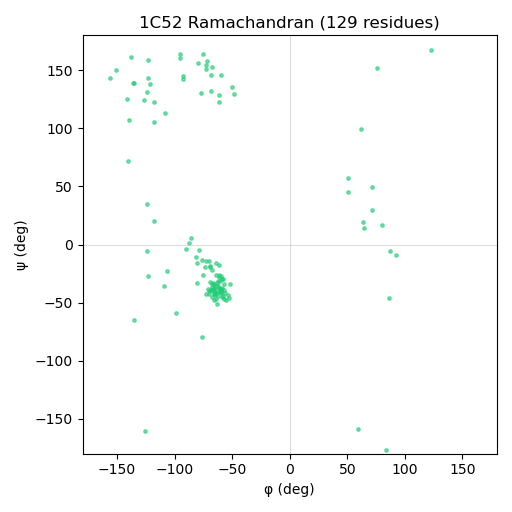49.460 41.286 1.00 9.74 120 GLN A CA 1
ATOM 1107 C C . GLN A 1 120 ? 17.554 48.986 39.841 1.00 9.86 120 GLN A C 1
ATOM 1108 O O . GLN A 1 120 ? 17.599 49.797 38.907 1.00 10.60 120 GLN A O 1
ATOM 1117 N N . VAL A 1 121 ? 17.709 47.681 39.665 1.00 9.35 121 VAL A N 1
ATOM 1118 C CA . VAL A 1 121 ? 17.899 47.133 38.322 1.00 8.79 121 VAL A CA 1
ATOM 1119 C C . VAL A 1 121 ? 16.611 47.374 37.515 1.00 7.79 121 VAL A C 1
ATOM 1120 O O . VAL A 1 121 ? 16.688 47.775 36.355 1.00 10.46 121 VAL A O 1
ATOM 1125 N N . LEU A 1 122 ? 15.435 47.169 38.114 1.00 7.69 122 LEU A N 1
ATOM 1126 C CA . LEU A 1 122 ? 14.192 47.466 37.403 1.00 9.29 122 LEU A CA 1
ATOM 1127 C C . LEU A 1 122 ? 14.160 48.969 37.017 1.00 11.93 122 LEU A C 1
ATOM 1128 O O . LEU A 1 122 ? 13.758 49.325 35.904 1.00 11.00 122 LEU A O 1
ATOM 1134 N N . ALA A 1 123 ? 14.581 49.851 37.930 1.00 10.41 123 ALA A N 1
ATOM 1135 C CA . ALA A 1 123 ? 14.614 51.285 37.611 1.00 12.66 123 ALA A CA 1
ATOM 1136 C C . ALA A 1 123 ? 15.511 51.539 36.392 1.00 12.15 123 ALA A C 1
ATOM 1137 O O . ALA A 1 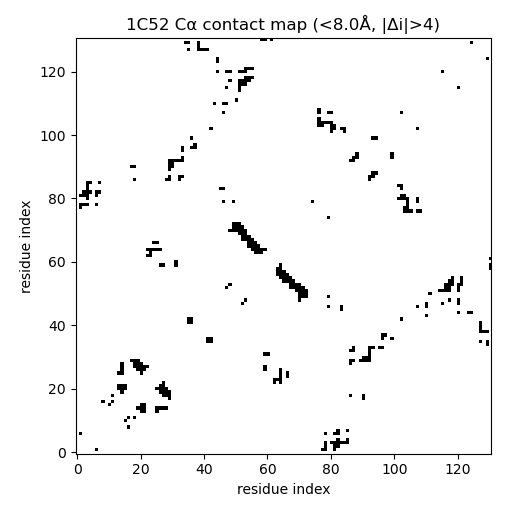123 ? 15.218 52.397 35.552 1.00 13.18 123 ALA A O 1
ATOM 1140 N N . GLU A 1 124 ? 16.612 50.804 36.301 1.00 10.55 124 GLU A N 1
ATOM 1141 C CA . GLU A 1 124 ? 17.514 50.925 35.162 1.00 11.40 124 GLU A CA 1
ATOM 1142 C C . GLU A 1 124 ? 16.811 50.458 33.875 1.00 13.08 124 GLU A C 1
ATOM 1143 O O . GLU A 1 124 ? 16.966 51.068 32.813 1.00 13.21 124 GLU A O 1
ATOM 1150 N N . ARG A 1 125 ? 16.020 49.396 33.987 1.00 12.01 125 ARG A N 1
ATOM 1151 C CA . ARG A 1 125 ? 15.294 48.859 32.834 1.00 13.32 125 ARG A CA 1
ATOM 1152 C C . ARG A 1 125 ? 14.325 49.893 32.290 1.00 14.16 125 ARG A C 1
ATOM 1153 O O . ARG A 1 125 ? 14.219 50.080 31.076 1.00 12.14 125 ARG A O 1
ATOM 1167 N N . LYS A 1 126 ? 13.608 50.550 33.200 1.00 12.41 126 LYS A N 1
ATOM 1168 C CA . LYS A 1 126 ? 12.626 51.555 32.819 1.00 13.91 126 LYS A CA 1
ATOM 1169 C C . LYS A 1 126 ? 13.239 52.725 32.037 1.00 14.67 126 LYS A C 1
ATOM 1170 O O . LYS A 1 126 ? 12.562 53.337 31.223 1.00 17.67 126 LYS A O 1
ATOM 1180 N N . LYS A 1 127 ? 14.516 53.006 32.254 1.00 13.61 127 LYS A N 1
ATOM 1181 C CA . LYS A 1 127 ? 15.195 54.074 31.535 1.00 15.06 127 LYS A CA 1
ATOM 1182 C C . LYS A 1 127 ? 15.561 53.697 30.109 1.00 16.91 127 LYS A C 1
ATOM 1183 O O . LYS A 1 127 ? 15.963 54.558 29.333 1.00 20.37 127 LYS A O 1
ATOM 1193 N N . LEU A 1 128 ? 15.482 52.420 29.759 1.00 16.58 128 LEU A N 1
ATOM 1194 C CA . LEU A 1 128 ? 15.836 52.001 28.402 1.00 17.06 128 LEU A CA 1
ATOM 1195 C C . LEU A 1 128 ? 14.760 52.366 27.380 1.00 21.71 128 LEU A C 1
ATOM 1196 O O . LEU A 1 128 ? 15.062 52.533 26.199 1.00 22.96 128 LEU A O 1
ATOM 1202 N N . GLY A 1 129 ? 13.517 52.479 27.837 1.00 21.79 129 GLY A N 1
ATOM 1203 C CA . GLY A 1 129 ? 12.432 52.807 26.935 1.00 29.14 129 GLY A CA 1
ATOM 1204 C C . GLY A 1 129 ? 12.099 51.640 26.015 1.00 34.16 129 GLY A C 1
ATOM 1205 O O . GLY A 1 129 ? 12.002 51.804 24.793 1.00 36.52 129 GLY A O 1
ATOM 1207 N N . LEU A 1 130 ? 11.928 50.460 26.604 1.00 34.75 130 LEU A N 1
ATOM 1208 C CA . LEU A 1 130 ? 11.602 49.240 25.862 1.00 34.85 130 LEU A CA 1
ATOM 1209 C C . LEU A 1 130 ? 10.137 49.156 25.401 1.00 39.38 130 LEU A C 1
ATOM 1210 O O . LEU A 1 130 ? 9.817 49.386 24.224 1.00 44.92 130 LEU A O 1
ATOM 1216 N N . LYS A 1 131 ? 9.261 48.774 26.325 0.00 0.00 131 LYS A N 1
ATOM 1217 C CA . LYS A 1 131 ? 7.837 48.636 26.043 0.00 0.00 131 LYS A CA 1
ATOM 1218 C C . LYS A 1 131 ? 7.053 48.919 27.316 0.00 0.00 131 LYS A C 1
ATOM 1219 O O . LYS A 1 131 ? 7.523 49.655 28.186 0.00 0.00 131 LYS A O 1
#

Foldseek 3Di:
DAALLVLCVVVQVACNPLQCGDFQGHHRLQVQLLLQLQFVCSVVLLLCCQAAWAAAWDATPNGIYGGTGGHNNVDQLSNSLNNSQCSCPVNHSQVSHVPRDRRGSVSSVVCNVVPDHNVVSVVSVVVRPRD

CATH classification: 1.10.760.10

B-factor: mean 17.62, std 11.0, range [6.13, 70.73]

InterPro domains:
  IPR009056 Cytochrome c-like domain [PF00034] (2-91)
  IPR009056 Cytochrome c-like domain [PS51007] (1-91)
  IPR036909 Cytochrome c-like domain superfamily [G3DSA:1.10.760.10] (1-131)
  IPR036909 Cytochrome c-like domain superfamily [SSF46626] (2-117)
  IPR051459 Cytochrome c-type Dehydrogenase [PTHR35008] (2-114)